Protein AF-A0A1U7GJZ4-F1 (afdb_monomer)

Nearest PDB structures (foldseek):
  5szd-assembly1_A  TM=6.790E-01  e=2.001E-02  Aquifex aeolicus VF5
  6gwk-assembly1_B  TM=5.907E-01  e=6.863E-03  Caulobacter vibrioides CB15
  6jie-assembly1_A  TM=6.215E-01  e=2.001E-02  Vibrio cholerae O395
  2kt8-assembly1_A  TM=3.649E-01  e=7.700E-01  Clostridium perfringens
  3na2-assembly1_A  TM=3.991E-01  e=1.123E+00  Leptospirillum rubarum

Sequence (80 aa):
MATMDQVRKAMHTAPFRPFTVYLADGRTYLVRHPDFISISTNGREMVVHDEVGMHLVDMRAVVEVHLPYLPEPAEGRPVE

Solvent-accessible surface area (backbone atoms only — not comparable to full-atom values): 4987 Å² total; per-residue (Å²): 123,71,61,62,59,49,53,52,50,44,62,70,34,86,79,70,61,46,36,35,41,33,33,74,88,73,51,72,47,71,36,76,48,65,88,30,46,46,68,43,96,83,63,52,37,34,38,39,46,55,98,90,46,78,43,84,41,53,49,86,43,48,73,48,74,49,68,69,81,68,73,70,78,82,81,74,75,78,78,128

Mean predicted aligned error: 8.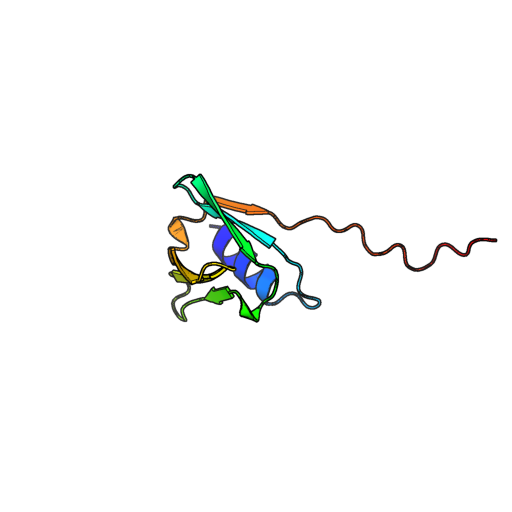07 Å

pLDDT: mean 79.78, std 11.69, range [48.31, 90.75]

Foldseek 3Di:
DCQLVVVVCQLPDPVRFWKWWAFLVRDIATRHHSVQKDADPVSQWMWGADPVGIDIGGSVRTPDMGGPPDPDPPPDPPPD

Secondary structure (DSSP, 8-state):
-HHHHHHHHHHH-SS---EEEEETTS-EEEE-SGGGEEE-TTSSEEEEE-SS-EEEEEGGGEEEEE--------TT----

Radius of gyration: 14.71 Å; Cα contacts (8 Å, |Δi|>4): 116; chains: 1; bounding box: 46×43×27 Å

Structure (mmCIF, N/CA/C/O backbone):
data_AF-A0A1U7GJZ4-F1
#
_entry.id   AF-A0A1U7GJZ4-F1
#
loop_
_atom_site.group_PDB
_atom_site.id
_atom_site.type_symbol
_atom_site.label_atom_id
_atom_site.label_alt_id
_atom_site.label_comp_id
_atom_site.label_asym_id
_atom_site.label_entity_id
_atom_site.label_seq_id
_atom_site.pdbx_PDB_ins_code
_atom_site.Cartn_x
_atom_site.Cartn_y
_atom_site.Cartn_z
_atom_site.occupancy
_atom_site.B_iso_or_equiv
_atom_site.auth_seq_id
_atom_site.auth_comp_i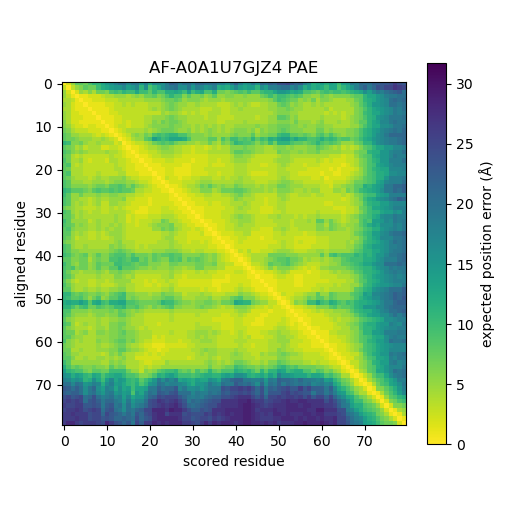d
_atom_site.auth_asym_id
_atom_site.auth_atom_id
_atom_site.pdbx_PDB_model_num
ATOM 1 N N . MET A 1 1 ? -1.072 8.125 13.385 1.00 48.31 1 MET A N 1
ATOM 2 C CA . MET A 1 1 ? -1.511 6.727 13.191 1.00 48.31 1 MET A CA 1
ATOM 3 C C . MET A 1 1 ? -0.425 6.014 12.413 1.00 48.31 1 MET A C 1
ATOM 5 O O . MET A 1 1 ? 0.045 6.567 11.428 1.00 48.31 1 MET A O 1
ATOM 9 N N . ALA A 1 2 ?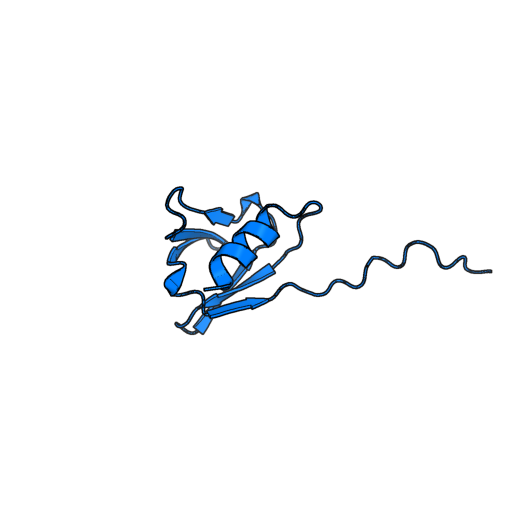 0.052 4.886 12.932 1.00 57.41 2 ALA A N 1
ATOM 10 C CA . ALA A 1 2 ? 1.347 4.299 12.582 1.00 57.41 2 ALA A CA 1
ATOM 11 C C . ALA A 1 2 ? 1.459 3.802 11.127 1.00 57.41 2 ALA A C 1
ATOM 13 O O . ALA A 1 2 ? 2.562 3.652 10.618 1.00 57.41 2 ALA A O 1
ATOM 14 N N . THR A 1 3 ? 0.343 3.589 10.431 1.00 71.12 3 THR A N 1
ATOM 15 C CA . THR A 1 3 ? 0.308 2.893 9.139 1.00 71.12 3 THR A CA 1
ATOM 16 C C . THR A 1 3 ? 0.979 3.667 7.999 1.00 71.12 3 THR A C 1
ATOM 18 O O . THR A 1 3 ? 1.770 3.087 7.265 1.00 71.12 3 THR A O 1
ATOM 21 N N . MET A 1 4 ? 0.756 4.982 7.880 1.00 76.62 4 MET A N 1
ATOM 22 C CA . MET A 1 4 ? 1.371 5.804 6.818 1.00 76.62 4 MET A CA 1
ATOM 23 C C . MET A 1 4 ? 2.898 5.881 6.942 1.00 76.62 4 MET A C 1
ATOM 25 O O . MET A 1 4 ? 3.614 5.765 5.947 1.00 76.62 4 MET A O 1
ATOM 29 N N . ASP A 1 5 ? 3.388 6.083 8.165 1.00 79.19 5 ASP A N 1
ATOM 30 C CA . ASP A 1 5 ? 4.822 6.152 8.442 1.00 79.19 5 ASP A CA 1
ATOM 31 C C . ASP A 1 5 ? 5.497 4.807 8.147 1.00 79.19 5 ASP A C 1
ATOM 33 O O . ASP A 1 5 ? 6.541 4.768 7.505 1.00 79.19 5 ASP A O 1
ATOM 37 N N . GLN A 1 6 ? 4.836 3.696 8.490 1.00 79.50 6 GLN A N 1
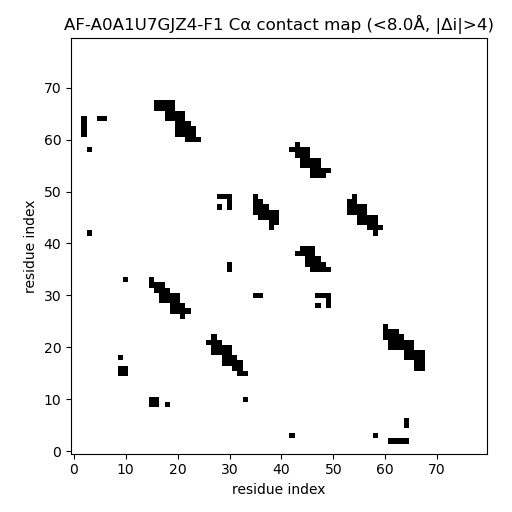ATOM 38 C CA . GLN A 1 6 ? 5.313 2.345 8.197 1.00 79.50 6 GLN A CA 1
ATOM 39 C C . GLN A 1 6 ? 5.394 2.061 6.691 1.00 79.50 6 GLN A C 1
ATOM 41 O O . GLN A 1 6 ? 6.403 1.519 6.248 1.00 79.50 6 GLN A O 1
ATOM 46 N N . VAL A 1 7 ? 4.395 2.462 5.889 1.00 80.19 7 VAL A N 1
ATOM 47 C CA . VAL A 1 7 ? 4.462 2.314 4.418 1.00 80.19 7 VAL A CA 1
ATOM 48 C C . VAL A 1 7 ? 5.615 3.141 3.852 1.00 80.19 7 VAL A C 1
ATOM 50 O O . VAL A 1 7 ? 6.412 2.629 3.068 1.00 80.19 7 VAL A O 1
ATOM 53 N N . ARG A 1 8 ? 5.756 4.404 4.275 1.00 81.62 8 ARG A N 1
ATOM 54 C CA . ARG A 1 8 ? 6.870 5.261 3.841 1.00 81.62 8 ARG A CA 1
ATOM 55 C C . ARG A 1 8 ? 8.216 4.654 4.215 1.00 81.62 8 ARG A C 1
ATOM 57 O O . ARG A 1 8 ? 9.104 4.559 3.374 1.00 81.62 8 ARG A O 1
ATOM 64 N N . LYS A 1 9 ? 8.361 4.195 5.455 1.00 82.44 9 LYS A N 1
ATOM 65 C CA . LYS A 1 9 ? 9.580 3.551 5.937 1.00 82.44 9 LYS A CA 1
ATOM 66 C C . LYS A 1 9 ? 9.887 2.282 5.146 1.00 82.44 9 LYS A C 1
ATOM 68 O O . LYS A 1 9 ? 11.036 2.093 4.765 1.00 82.44 9 LYS A O 1
ATOM 73 N N . ALA A 1 10 ? 8.884 1.464 4.830 1.00 79.56 10 ALA A N 1
ATOM 74 C CA . ALA A 1 10 ? 9.043 0.277 3.993 1.00 79.56 10 ALA A CA 1
ATOM 75 C C . ALA A 1 10 ? 9.494 0.627 2.564 1.00 79.56 10 ALA A C 1
ATOM 77 O O . ALA A 1 10 ? 10.405 -0.011 2.046 1.00 79.56 10 ALA A O 1
ATOM 78 N N . MET A 1 11 ? 8.934 1.684 1.961 1.00 80.56 11 MET A N 1
ATOM 79 C CA . MET A 1 11 ? 9.341 2.166 0.633 1.00 80.56 11 MET A CA 1
ATOM 80 C C . MET A 1 11 ? 10.764 2.733 0.602 1.00 80.56 11 MET A C 1
ATOM 82 O O . MET A 1 11 ? 11.475 2.537 -0.378 1.00 80.56 11 MET A O 1
ATOM 86 N N . HIS A 1 12 ? 11.184 3.432 1.658 1.00 80.94 12 HIS A N 1
ATOM 87 C CA . HIS A 1 12 ? 12.521 4.026 1.761 1.00 80.94 12 HIS A CA 1
ATOM 88 C C . HIS A 1 12 ? 13.577 3.076 2.349 1.00 80.94 12 HIS A C 1
ATOM 90 O O . HIS A 1 12 ? 14.749 3.443 2.428 1.00 80.94 12 HIS A O 1
ATOM 96 N N . THR A 1 13 ? 13.194 1.870 2.778 1.00 76.25 13 THR A N 1
ATOM 97 C CA . THR A 1 13 ? 14.147 0.881 3.291 1.00 76.25 13 THR A CA 1
ATOM 98 C C . THR A 1 13 ? 14.963 0.325 2.128 1.00 76.25 13 THR A C 1
ATOM 100 O O . THR A 1 13 ? 14.406 -0.225 1.183 1.00 76.25 13 THR A O 1
ATOM 103 N N . ALA A 1 14 ? 16.288 0.449 2.210 1.00 74.00 14 ALA A N 1
ATOM 104 C CA . ALA A 1 14 ? 17.229 -0.187 1.296 1.00 74.00 14 ALA A CA 1
ATOM 105 C C . ALA A 1 14 ? 17.987 -1.295 2.055 1.00 74.00 14 ALA A C 1
ATOM 107 O O . ALA A 1 14 ? 18.613 -0.989 3.073 1.00 74.00 14 ALA A O 1
ATOM 108 N N . PRO A 1 15 ? 17.944 -2.563 1.602 1.00 77.88 15 PRO A N 1
ATOM 109 C CA . PRO A 1 15 ? 17.250 -3.065 0.410 1.00 77.88 15 PRO A CA 1
ATOM 110 C C . PRO A 1 15 ? 15.721 -3.085 0.571 1.00 77.88 15 PRO A C 1
ATOM 112 O O . PRO A 1 15 ? 15.213 -3.378 1.656 1.00 77.88 15 PRO A O 1
ATOM 115 N N . PHE A 1 16 ? 14.995 -2.794 -0.516 1.00 83.50 16 PHE A N 1
ATOM 116 C CA . PHE A 1 16 ? 13.532 -2.820 -0.514 1.00 83.50 16 PHE A CA 1
ATOM 117 C C . PHE A 1 16 ? 13.026 -4.220 -0.190 1.00 83.50 16 PHE A C 1
ATOM 119 O O . PHE A 1 16 ? 13.517 -5.216 -0.726 1.00 83.50 16 PHE A O 1
ATOM 126 N N . ARG A 1 17 ? 12.010 -4.284 0.668 1.00 83.12 17 ARG A N 1
ATOM 127 C CA . ARG A 1 17 ? 11.359 -5.536 1.040 1.00 83.12 17 ARG A CA 1
ATOM 128 C C . ARG A 1 17 ? 9.931 -5.511 0.509 1.00 83.12 17 ARG A C 1
ATOM 130 O O . ARG A 1 17 ? 9.220 -4.560 0.830 1.00 83.12 17 ARG A O 1
ATOM 137 N N . PRO A 1 18 ? 9.504 -6.526 -0.268 1.00 86.38 18 PRO A N 1
ATOM 138 C CA . PRO A 1 18 ? 8.111 -6.666 -0.675 1.00 86.38 18 PRO A CA 1
ATOM 139 C C . PRO A 1 18 ? 7.207 -6.596 0.545 1.00 86.38 18 PRO A C 1
ATOM 141 O O . PRO A 1 18 ? 7.595 -7.108 1.587 1.00 86.38 18 PRO A O 1
ATOM 144 N N . PHE A 1 19 ? 6.024 -6.007 0.443 1.00 86.56 19 PHE A N 1
ATOM 145 C CA . PHE A 1 19 ? 5.083 -5.971 1.562 1.00 86.56 19 PHE A CA 1
ATOM 146 C C . PHE A 1 19 ? 3.642 -6.017 1.092 1.00 86.56 19 PHE A C 1
ATOM 148 O O . PHE A 1 19 ? 3.324 -5.682 -0.049 1.00 86.56 19 PHE A O 1
ATOM 155 N N . THR A 1 20 ? 2.768 -6.439 1.996 1.00 89.50 20 THR A N 1
ATOM 156 C CA . THR A 1 20 ? 1.346 -6.597 1.718 1.00 89.50 20 THR A CA 1
ATOM 157 C C . THR A 1 20 ? 0.552 -5.550 2.480 1.00 89.50 20 THR A C 1
ATOM 159 O O . THR A 1 20 ? 0.741 -5.367 3.682 1.00 89.50 20 THR A O 1
ATOM 162 N N . VAL A 1 21 ? -0.352 -4.870 1.781 1.00 89.31 21 VAL A N 1
ATOM 163 C CA . VAL A 1 21 ? -1.230 -3.843 2.345 1.00 89.31 21 VAL A CA 1
ATOM 164 C C . VAL A 1 21 ? -2.641 -4.402 2.444 1.00 89.31 21 VAL A C 1
ATOM 166 O O . VAL A 1 21 ? -3.190 -4.860 1.441 1.00 89.31 21 VAL A O 1
ATOM 169 N N . TYR A 1 22 ? -3.233 -4.341 3.635 1.00 90.00 22 TYR A N 1
ATOM 170 C CA . TYR A 1 22 ? -4.616 -4.739 3.884 1.00 90.00 22 TYR A CA 1
ATOM 171 C C . TYR A 1 22 ? -5.494 -3.505 4.052 1.00 90.00 22 TYR A C 1
ATOM 173 O O . TYR A 1 22 ? -5.165 -2.583 4.807 1.00 90.00 22 TYR A O 1
ATOM 181 N N . LEU A 1 23 ? -6.6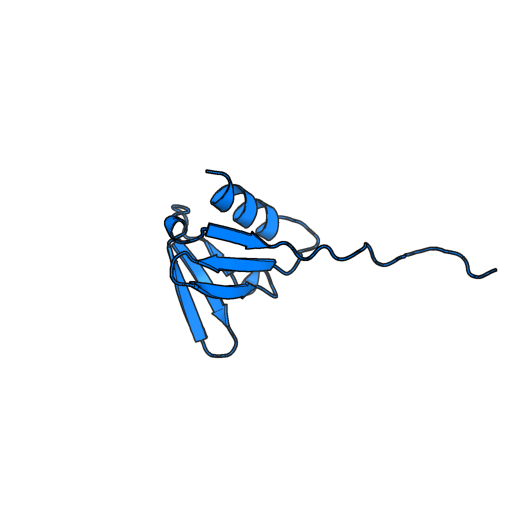24 -3.499 3.349 1.00 89.62 23 LEU A N 1
ATOM 182 C CA . LEU A 1 23 ? -7.622 -2.442 3.430 1.00 89.62 23 LEU A CA 1
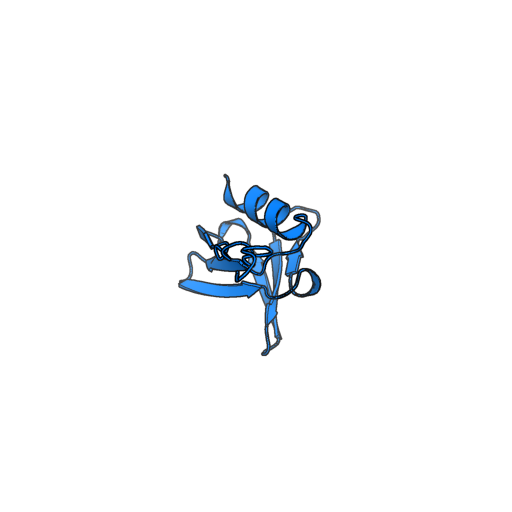ATOM 183 C C . LEU A 1 23 ? -8.806 -2.826 4.314 1.00 89.62 23 LEU A C 1
ATOM 185 O O . LEU A 1 23 ? -9.168 -3.995 4.421 1.00 89.62 23 LEU A O 1
ATOM 189 N N . ALA A 1 24 ? -9.472 -1.809 4.861 1.00 87.44 24 ALA A N 1
ATOM 190 C CA . ALA A 1 24 ? -10.709 -1.938 5.629 1.00 87.44 24 ALA A CA 1
ATOM 191 C C . ALA A 1 24 ? -11.849 -2.593 4.831 1.00 87.44 24 ALA A C 1
ATOM 193 O O . ALA A 1 24 ? -12.716 -3.234 5.413 1.00 87.44 24 ALA A O 1
ATOM 194 N N . ASP A 1 25 ? -11.828 -2.454 3.502 1.00 85.94 25 ASP A N 1
ATOM 195 C CA . ASP A 1 25 ? -12.792 -3.067 2.574 1.00 85.94 25 ASP A CA 1
ATOM 196 C C . ASP A 1 25 ? -12.553 -4.581 2.377 1.00 85.94 25 ASP A C 1
ATOM 198 O O . ASP A 1 25 ? -13.289 -5.240 1.652 1.00 85.94 25 ASP A O 1
ATOM 202 N N . GLY A 1 26 ? -11.493 -5.145 2.974 1.00 85.88 26 GLY A N 1
ATOM 203 C CA . GLY A 1 26 ? -11.096 -6.548 2.808 1.00 85.88 26 GLY A CA 1
ATOM 204 C C . GLY A 1 26 ? -10.211 -6.817 1.586 1.00 85.88 26 GLY A C 1
ATOM 205 O O . GLY A 1 26 ? -9.839 -7.960 1.333 1.00 85.88 26 GLY A O 1
ATOM 206 N N . ARG A 1 27 ? -9.843 -5.778 0.827 1.00 88.00 27 ARG A N 1
ATOM 207 C CA . ARG A 1 27 ? -8.899 -5.894 -0.295 1.00 88.00 27 ARG A CA 1
ATOM 208 C C . ARG A 1 27 ? -7.464 -5.977 0.205 1.00 88.00 27 ARG A C 1
ATOM 210 O O . ARG A 1 27 ? -7.095 -5.313 1.176 1.00 88.00 27 ARG A O 1
ATOM 217 N N . THR A 1 28 ? -6.645 -6.717 -0.529 1.00 89.88 28 THR A N 1
ATOM 218 C CA . THR A 1 28 ? -5.233 -6.914 -0.217 1.00 89.88 28 THR A CA 1
ATOM 219 C C . THR A 1 28 ? -4.396 -6.662 -1.459 1.00 89.88 28 THR A C 1
ATOM 221 O O . THR A 1 28 ? -4.721 -7.175 -2.526 1.00 89.88 28 THR A O 1
ATOM 224 N N . TYR A 1 29 ? -3.315 -5.898 -1.313 1.00 88.44 29 TYR A N 1
ATOM 225 C CA . TYR A 1 29 ? -2.397 -5.600 -2.411 1.00 88.44 29 TYR A CA 1
ATOM 226 C C . TYR A 1 29 ? -0.971 -6.001 -2.050 1.00 88.44 29 TYR A C 1
ATOM 228 O O . TYR A 1 29 ? -0.459 -5.615 -0.997 1.00 88.44 29 TYR A O 1
ATOM 236 N N . LEU A 1 30 ? -0.334 -6.770 -2.933 1.00 87.88 30 LEU A N 1
ATOM 237 C CA . LEU A 1 30 ? 1.047 -7.210 -2.783 1.00 87.88 30 LEU A CA 1
ATOM 238 C C . LEU A 1 30 ? 1.975 -6.278 -3.563 1.00 87.88 30 LEU A C 1
ATOM 240 O O . LEU A 1 30 ? 2.013 -6.301 -4.790 1.00 87.88 30 LEU A O 1
ATOM 244 N N . VAL A 1 31 ? 2.785 -5.505 -2.848 1.00 88.31 31 VAL A N 1
ATOM 245 C CA . VAL A 1 31 ? 3.787 -4.626 -3.450 1.00 88.31 31 VAL A CA 1
ATOM 246 C C . VAL A 1 31 ? 5.105 -5.387 -3.546 1.00 88.31 31 VAL A C 1
ATOM 248 O O . VAL A 1 31 ? 5.794 -5.578 -2.545 1.00 88.31 31 VAL A O 1
ATOM 251 N N . ARG A 1 32 ? 5.464 -5.844 -4.753 1.00 85.00 32 ARG A N 1
ATOM 252 C CA . ARG A 1 32 ? 6.705 -6.613 -4.991 1.00 85.00 32 ARG A CA 1
ATOM 253 C C . ARG A 1 32 ? 7.943 -5.741 -5.219 1.00 85.00 32 ARG A C 1
ATOM 255 O O . ARG A 1 32 ? 9.050 -6.201 -4.961 1.00 85.00 32 ARG A O 1
ATOM 262 N N . HIS A 1 33 ? 7.763 -4.506 -5.687 1.00 84.00 33 HIS A N 1
ATOM 263 C CA . HIS A 1 33 ? 8.843 -3.578 -6.039 1.00 84.00 33 HIS A CA 1
ATOM 264 C C . HIS A 1 33 ? 8.460 -2.142 -5.637 1.00 84.00 33 HIS A C 1
ATOM 266 O O . HIS A 1 33 ? 7.268 -1.824 -5.691 1.00 84.00 33 HIS A O 1
ATOM 272 N N . PRO A 1 34 ? 9.412 -1.256 -5.275 1.00 83.38 34 PRO A N 1
ATOM 273 C CA . PRO A 1 34 ? 9.109 0.136 -4.940 1.00 83.38 34 PRO A CA 1
ATOM 274 C C . PRO A 1 34 ? 8.461 0.893 -6.106 1.00 83.38 34 PRO A C 1
ATOM 276 O O . PRO A 1 34 ? 7.618 1.741 -5.863 1.00 83.38 34 PRO A O 1
ATOM 279 N N . ASP A 1 35 ? 8.776 0.551 -7.359 1.00 85.81 35 ASP A N 1
ATOM 280 C CA . ASP A 1 35 ? 8.134 1.136 -8.552 1.00 85.81 35 ASP A CA 1
ATOM 281 C C . ASP A 1 35 ? 6.656 0.755 -8.715 1.00 85.81 35 ASP A C 1
ATOM 283 O O . ASP A 1 35 ? 5.906 1.445 -9.403 1.00 85.81 35 ASP A O 1
ATOM 287 N N . PHE A 1 36 ? 6.205 -0.332 -8.082 1.00 88.19 36 PHE A N 1
ATOM 288 C CA . PHE A 1 36 ? 4.797 -0.738 -8.127 1.00 88.19 36 PHE A CA 1
ATOM 289 C C . PHE A 1 36 ? 3.943 0.005 -7.107 1.00 88.19 36 PHE A C 1
ATOM 291 O O . PHE A 1 36 ? 2.740 -0.223 -7.034 1.00 88.19 36 PHE A O 1
ATOM 298 N N . ILE A 1 37 ? 4.534 0.910 -6.332 1.00 88.25 37 ILE A N 1
ATOM 299 C CA . ILE A 1 37 ? 3.822 1.741 -5.379 1.00 88.25 37 ILE A CA 1
ATOM 300 C C . ILE A 1 37 ? 4.215 3.206 -5.562 1.00 88.25 37 ILE A C 1
ATOM 302 O O . ILE A 1 37 ? 5.371 3.563 -5.751 1.00 88.25 37 ILE A O 1
ATOM 306 N N . SER A 1 38 ? 3.238 4.097 -5.487 1.00 88.88 38 SER A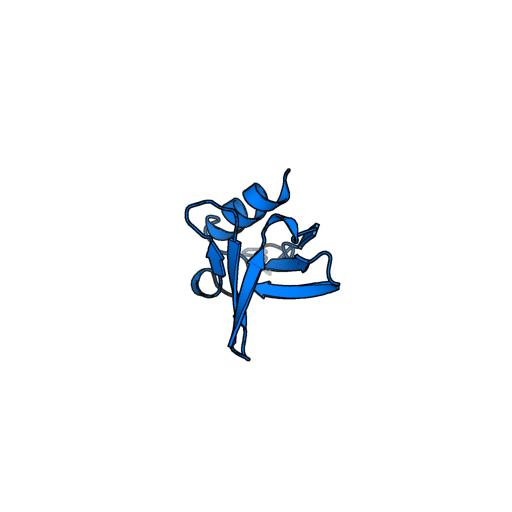 N 1
ATOM 307 C CA . SER A 1 38 ? 3.480 5.535 -5.471 1.00 88.88 38 SER A CA 1
ATOM 308 C C . SER A 1 38 ? 2.585 6.196 -4.450 1.00 88.88 38 SER A C 1
ATOM 310 O O . SER A 1 38 ? 1.400 5.904 -4.362 1.00 88.88 38 SER A O 1
ATOM 312 N N . ILE A 1 39 ? 3.155 7.094 -3.661 1.00 87.62 39 ILE A N 1
ATOM 313 C CA . ILE A 1 39 ? 2.433 7.838 -2.636 1.00 87.62 39 ILE A CA 1
ATOM 314 C C . ILE A 1 39 ? 2.234 9.263 -3.142 1.00 87.62 39 ILE A C 1
ATOM 316 O O . ILE A 1 39 ? 3.194 9.914 -3.551 1.00 87.62 39 ILE A O 1
ATOM 320 N N . SER A 1 40 ? 0.998 9.760 -3.083 1.00 86.62 40 SER A N 1
ATOM 321 C CA . SER A 1 40 ? 0.684 11.161 -3.369 1.00 86.62 40 SER A CA 1
ATOM 322 C C . SER A 1 40 ? 1.523 12.084 -2.484 1.00 86.62 40 SER A C 1
ATOM 324 O O . SER A 1 40 ? 1.786 11.774 -1.321 1.00 86.62 40 SER A O 1
ATOM 326 N N . THR A 1 41 ? 1.914 13.253 -2.989 1.00 81.38 41 THR A N 1
ATOM 327 C CA . THR A 1 41 ? 2.736 14.236 -2.258 1.00 81.38 41 THR A CA 1
ATOM 328 C C . THR A 1 41 ? 2.103 14.650 -0.928 1.00 81.38 41 THR A C 1
ATOM 330 O O . THR A 1 41 ? 2.808 14.915 0.044 1.00 81.38 41 THR A O 1
ATOM 333 N N . ASN A 1 42 ? 0.769 14.623 -0.859 1.00 83.31 42 ASN A N 1
ATOM 334 C CA . ASN A 1 42 ? -0.006 14.901 0.352 1.00 83.31 42 ASN A CA 1
ATOM 335 C C . ASN A 1 42 ? -0.058 13.720 1.342 1.00 83.31 42 ASN A C 1
ATOM 337 O O . ASN A 1 42 ? -0.659 13.837 2.407 1.00 83.31 42 ASN A O 1
ATOM 341 N N . GLY A 1 43 ? 0.499 12.561 0.980 1.00 80.94 43 GLY A N 1
ATOM 342 C CA . GLY A 1 43 ? 0.494 11.331 1.773 1.00 80.94 43 GLY A CA 1
ATOM 343 C C . GLY A 1 43 ? -0.889 10.715 1.967 1.00 80.94 43 GLY A C 1
ATOM 344 O O . GLY A 1 43 ? -1.035 9.805 2.763 1.00 80.94 43 GLY A O 1
ATOM 345 N N . ARG A 1 44 ? -1.927 11.212 1.296 1.00 85.06 44 ARG A N 1
ATOM 346 C CA . ARG A 1 44 ? -3.311 10.799 1.564 1.00 85.06 44 ARG A CA 1
ATOM 347 C C . ARG A 1 44 ? -3.767 9.622 0.714 1.00 85.06 44 ARG A C 1
ATOM 349 O O . ARG A 1 44 ? -4.629 8.859 1.129 1.00 85.06 44 ARG A O 1
ATOM 356 N N . GLU A 1 45 ? -3.147 9.467 -0.442 1.00 89.88 45 GLU A N 1
ATOM 357 C CA . GLU A 1 45 ? -3.484 8.460 -1.435 1.00 89.88 45 GLU A CA 1
ATOM 358 C C . GLU A 1 45 ? -2.213 7.716 -1.818 1.00 89.88 45 GLU A C 1
ATOM 360 O O . GLU A 1 45 ? -1.120 8.295 -1.859 1.00 89.88 45 GLU A O 1
ATOM 365 N N . MET A 1 46 ? -2.366 6.434 -2.101 1.00 89.44 46 MET A N 1
ATOM 366 C CA . MET A 1 46 ? -1.339 5.598 -2.682 1.00 89.44 46 MET A CA 1
ATOM 367 C C . MET A 1 46 ? -1.886 4.897 -3.916 1.00 89.44 46 MET A C 1
ATOM 369 O O . MET A 1 46 ? -3.061 4.551 -4.002 1.00 89.44 46 MET A O 1
ATOM 373 N N . VAL A 1 47 ? -1.007 4.696 -4.874 1.00 90.75 47 VAL A N 1
ATOM 374 C CA . VAL A 1 47 ? -1.257 3.976 -6.105 1.00 90.75 47 VAL A CA 1
ATOM 375 C C . VAL A 1 47 ? -0.472 2.685 -6.024 1.00 90.75 47 VAL A C 1
ATOM 377 O O . VAL A 1 47 ? 0.727 2.734 -5.762 1.00 90.75 47 VAL A O 1
ATOM 380 N N . VAL A 1 48 ? -1.135 1.554 -6.236 1.00 90.44 48 VAL A N 1
ATOM 381 C CA . VAL A 1 48 ? -0.488 0.243 -6.321 1.00 90.44 48 VAL A CA 1
ATOM 382 C C . VAL A 1 48 ? -0.719 -0.337 -7.707 1.00 90.44 48 VAL A C 1
ATOM 384 O O . VAL A 1 48 ? -1.857 -0.401 -8.164 1.00 90.44 48 VAL A O 1
ATOM 387 N N . HIS A 1 49 ? 0.351 -0.748 -8.375 1.00 89.75 49 HIS A N 1
ATOM 388 C CA . HIS A 1 49 ? 0.290 -1.502 -9.619 1.00 89.75 49 HIS A CA 1
ATOM 389 C C . HIS A 1 49 ? 0.313 -3.000 -9.320 1.00 89.75 49 HIS A C 1
ATOM 391 O O . HIS A 1 49 ? 1.189 -3.488 -8.606 1.00 89.75 49 HIS A O 1
ATOM 397 N N . ASP A 1 50 ? -0.656 -3.704 -9.887 1.00 84.19 50 ASP A N 1
ATOM 398 C CA . ASP A 1 50 ? -0.786 -5.156 -9.875 1.00 84.19 50 ASP A CA 1
ATOM 399 C C . ASP A 1 50 ? -0.678 -5.703 -11.314 1.00 84.19 50 ASP A C 1
ATOM 401 O O . ASP A 1 50 ? -0.540 -4.940 -12.273 1.00 84.19 50 ASP A O 1
ATOM 405 N N . GLU A 1 51 ? -0.761 -7.022 -11.490 1.00 80.31 51 GLU A N 1
ATOM 406 C CA . GLU A 1 51 ? -0.689 -7.679 -12.802 1.00 80.31 51 GLU A CA 1
ATOM 407 C C . GLU A 1 51 ? -1.872 -7.288 -13.708 1.00 80.31 51 GLU A C 1
ATOM 409 O O . GLU A 1 51 ? -1.759 -7.312 -14.933 1.00 80.31 51 GLU A O 1
ATOM 414 N N . VAL A 1 52 ? -2.999 -6.889 -13.109 1.00 79.69 52 VAL A N 1
ATOM 415 C CA . VAL A 1 52 ? -4.238 -6.532 -13.822 1.00 79.69 52 VAL A CA 1
ATOM 416 C C . VAL A 1 52 ? -4.343 -5.027 -14.116 1.00 79.69 52 VAL A C 1
ATOM 418 O O . VAL A 1 52 ? -5.109 -4.621 -14.99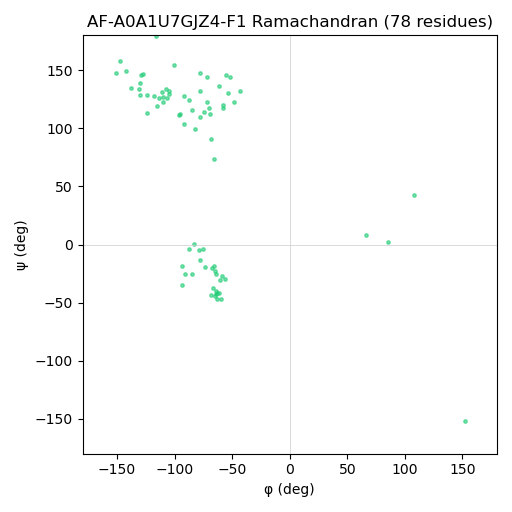0 1.00 79.69 52 VAL A O 1
ATOM 421 N N . GLY A 1 53 ? -3.575 -4.178 -13.425 1.00 85.75 53 GLY A N 1
ATOM 422 C CA . GLY A 1 53 ? -3.611 -2.732 -13.640 1.00 85.75 53 GLY A CA 1
ATOM 423 C C . GLY A 1 53 ? -3.238 -1.904 -12.414 1.00 85.75 53 GLY A C 1
ATOM 424 O O . GLY A 1 53 ? -2.457 -2.320 -11.566 1.00 85.75 53 GLY A O 1
ATOM 425 N N . MET A 1 54 ? -3.786 -0.692 -12.343 1.00 89.56 54 MET A N 1
ATOM 426 C CA . MET A 1 54 ? -3.480 0.291 -11.306 1.00 89.56 54 MET A CA 1
ATOM 427 C C . MET A 1 54 ? -4.649 0.445 -10.326 1.00 89.56 54 MET A C 1
ATOM 429 O O . MET A 1 54 ? -5.794 0.641 -10.733 1.00 89.56 54 MET A O 1
ATOM 433 N N . HIS A 1 55 ? -4.347 0.440 -9.031 1.00 89.25 55 HIS A N 1
ATOM 434 C CA . HIS A 1 55 ? -5.301 0.618 -7.943 1.00 89.25 55 HIS A CA 1
ATOM 435 C C . HIS A 1 55 ? -5.010 1.906 -7.176 1.00 89.25 55 HIS A C 1
ATOM 437 O O . HIS A 1 55 ? -3.943 2.056 -6.584 1.00 89.25 55 HIS A O 1
ATOM 443 N N . LEU A 1 56 ? -5.976 2.826 -7.158 1.00 89.81 56 LEU A N 1
ATOM 444 C CA . LEU A 1 56 ? -5.937 4.014 -6.309 1.00 89.81 56 LEU A CA 1
ATOM 445 C C . LEU A 1 56 ? -6.538 3.674 -4.939 1.00 89.81 56 LEU A C 1
ATOM 447 O O . LEU A 1 56 ? -7.669 3.197 -4.846 1.00 89.81 56 LEU A O 1
ATOM 451 N N . VAL A 1 57 ? -5.771 3.907 -3.882 1.00 88.88 57 VAL A N 1
ATOM 452 C CA . VAL A 1 57 ? -6.082 3.507 -2.510 1.00 88.88 57 VAL A CA 1
ATOM 453 C C . VAL A 1 57 ? -5.918 4.709 -1.585 1.00 88.88 57 VAL A C 1
ATOM 455 O O . VAL A 1 57 ? -4.873 5.353 -1.571 1.00 88.88 57 VAL A O 1
ATOM 458 N N . ASP A 1 58 ? -6.929 5.005 -0.768 1.00 88.50 58 ASP A N 1
ATOM 459 C CA . ASP A 1 58 ? -6.803 6.016 0.288 1.00 88.50 58 ASP A CA 1
ATOM 460 C C . ASP A 1 58 ? -6.027 5.432 1.479 1.00 88.50 58 ASP A C 1
ATOM 462 O O . ASP A 1 58 ? -6.325 4.336 1.959 1.00 88.50 58 ASP A O 1
ATOM 466 N N . MET A 1 59 ? -5.037 6.162 1.995 1.00 84.94 59 MET A N 1
ATOM 467 C CA . MET A 1 59 ? -4.214 5.683 3.110 1.00 84.94 59 MET A CA 1
ATOM 468 C C . MET A 1 59 ? -4.992 5.498 4.412 1.00 84.94 59 MET A C 1
ATOM 470 O O . MET A 1 59 ? -4.562 4.731 5.270 1.00 84.94 59 MET A O 1
ATOM 474 N N . ARG A 1 60 ? -6.133 6.170 4.590 1.00 86.06 60 ARG A N 1
ATOM 475 C CA . ARG A 1 60 ? -7.012 5.963 5.752 1.00 86.06 60 ARG A CA 1
ATOM 476 C C . ARG A 1 60 ? -7.780 4.653 5.665 1.00 86.06 60 ARG A C 1
ATOM 478 O O . ARG A 1 60 ? -8.259 4.182 6.690 1.00 86.06 60 ARG A O 1
ATOM 485 N N . ALA A 1 61 ? -7.898 4.076 4.470 1.00 87.56 61 ALA A N 1
ATOM 486 C CA . ALA A 1 61 ? -8.465 2.749 4.296 1.00 87.56 61 ALA A CA 1
ATOM 487 C C . ALA A 1 61 ? -7.463 1.645 4.659 1.00 87.56 61 ALA A C 1
ATOM 489 O O . ALA A 1 61 ? -7.879 0.500 4.808 1.00 87.56 61 ALA A O 1
ATOM 490 N N . VAL A 1 62 ? -6.169 1.958 4.808 1.00 86.81 62 VAL A N 1
ATOM 491 C CA . VAL A 1 62 ? -5.149 0.975 5.186 1.00 86.81 62 VAL A CA 1
ATOM 492 C C . VAL A 1 62 ? -5.279 0.642 6.667 1.00 86.81 62 VAL A C 1
ATOM 494 O O . VAL A 1 62 ? -5.033 1.484 7.534 1.00 86.81 62 VAL A O 1
ATOM 497 N N . VAL A 1 63 ? -5.637 -0.608 6.948 1.00 89.25 63 VAL A N 1
ATOM 498 C CA . VAL A 1 63 ? -5.789 -1.113 8.318 1.00 89.25 63 VAL A CA 1
ATOM 499 C C . VAL A 1 63 ? -4.513 -1.768 8.820 1.00 89.25 63 VAL A C 1
ATOM 501 O O . VAL A 1 63 ? -4.173 -1.619 9.989 1.00 89.25 63 VAL A O 1
ATOM 504 N N . GLU A 1 64 ? -3.770 -2.433 7.934 1.00 85.94 64 GLU A N 1
ATOM 505 C CA . GLU A 1 64 ? -2.567 -3.171 8.300 1.00 85.94 64 GLU A CA 1
ATOM 506 C C . GLU A 1 64 ? -1.567 -3.219 7.141 1.00 85.94 64 GLU A C 1
ATOM 508 O O . GLU A 1 64 ? -1.937 -3.251 5.965 1.00 85.94 64 GLU A O 1
ATOM 513 N N . VAL A 1 65 ? -0.281 -3.230 7.489 1.00 85.38 65 VAL A N 1
ATOM 514 C CA . VAL A 1 65 ? 0.827 -3.456 6.558 1.00 85.38 65 VAL A CA 1
ATOM 515 C C . VAL A 1 65 ? 1.623 -4.630 7.090 1.00 85.38 65 VAL A C 1
ATOM 517 O O . VAL A 1 65 ? 2.248 -4.536 8.147 1.00 85.38 65 VAL A O 1
ATOM 520 N N . HIS A 1 66 ? 1.607 -5.731 6.353 1.00 84.25 66 HIS A N 1
ATOM 521 C CA . HIS A 1 66 ? 2.385 -6.906 6.687 1.00 84.25 66 HIS A CA 1
ATOM 522 C C . HIS A 1 66 ? 3.704 -6.869 5.928 1.00 84.25 66 HIS A C 1
ATOM 524 O O . HIS A 1 66 ? 3.754 -6.986 4.701 1.00 84.25 66 HIS A O 1
ATOM 530 N N . LEU A 1 67 ? 4.777 -6.695 6.689 1.00 78.19 67 LEU A N 1
ATOM 531 C CA . LEU A 1 67 ? 6.134 -6.864 6.204 1.00 78.19 67 LEU A CA 1
ATOM 532 C C . LEU A 1 67 ? 6.462 -8.359 6.310 1.00 78.19 67 LEU A C 1
ATOM 534 O O . LEU A 1 67 ? 6.492 -8.870 7.431 1.00 78.19 67 LEU A O 1
ATOM 538 N N . PRO A 1 68 ? 6.698 -9.079 5.199 1.00 68.44 68 PRO A N 1
ATOM 539 C CA . PRO A 1 68 ? 7.190 -10.437 5.270 1.00 68.44 68 PRO A CA 1
ATOM 540 C C . PRO A 1 68 ? 8.507 -10.409 6.038 1.00 68.44 68 PRO A C 1
ATOM 542 O O . PRO A 1 68 ? 9.477 -9.746 5.655 1.00 68.44 68 PRO A O 1
ATOM 545 N N . TYR A 1 69 ? 8.530 -11.132 7.151 1.00 59.31 69 TYR A N 1
ATOM 546 C CA . TYR A 1 69 ? 9.771 -11.477 7.809 1.00 59.31 69 TYR A CA 1
ATOM 547 C C . TYR A 1 69 ? 10.503 -12.460 6.893 1.00 59.31 69 TYR A C 1
ATOM 549 O O . TYR A 1 69 ? 10.275 -13.666 6.942 1.00 59.31 69 TYR A O 1
ATOM 557 N N . LEU A 1 70 ? 11.338 -11.937 5.996 1.00 58.06 70 LEU A N 1
ATOM 558 C CA . LEU A 1 70 ? 12.390 -12.747 5.406 1.00 58.06 70 LEU A CA 1
ATOM 559 C C . LEU A 1 70 ? 13.401 -12.996 6.530 1.00 58.06 70 LEU A C 1
ATOM 561 O O . LEU A 1 70 ? 13.967 -12.009 7.019 1.00 58.06 70 LEU A O 1
ATOM 565 N N . PRO A 1 71 ? 13.632 -14.255 6.960 1.00 53.62 71 PRO A N 1
ATOM 566 C CA . PRO A 1 71 ? 14.865 -14.544 7.669 1.00 53.62 71 PRO A CA 1
ATOM 567 C C . PRO A 1 71 ? 15.976 -14.043 6.751 1.00 53.62 71 PRO A C 1
ATOM 569 O O . PRO A 1 71 ? 15.932 -14.278 5.539 1.00 53.62 71 PRO A O 1
ATOM 572 N N . GLU A 1 72 ? 16.896 -13.257 7.302 1.00 57.31 72 GLU A N 1
ATOM 573 C CA . GLU A 1 72 ? 18.091 -12.835 6.579 1.00 57.31 72 GLU A CA 1
ATOM 574 C C . GLU A 1 72 ? 18.628 -14.065 5.835 1.00 57.31 72 GLU A C 1
ATOM 576 O O . GLU A 1 72 ? 18.638 -15.149 6.441 1.00 57.31 72 GLU A O 1
ATOM 581 N N . PRO A 1 73 ? 18.972 -13.971 4.530 1.00 54.50 73 PRO A N 1
ATOM 582 C CA . PRO A 1 73 ? 19.641 -15.087 3.880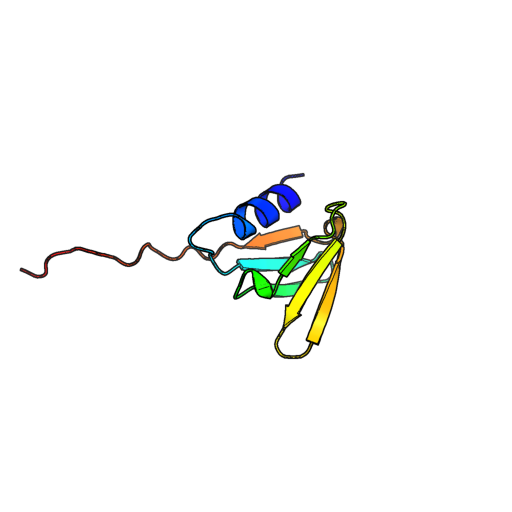 1.00 54.50 73 PRO A CA 1
ATOM 583 C C . PRO A 1 73 ? 20.774 -15.468 4.821 1.00 54.50 73 PRO A C 1
ATOM 585 O O . PRO A 1 73 ? 21.527 -14.594 5.247 1.00 54.50 73 PRO A O 1
ATOM 588 N N . ALA A 1 74 ? 20.778 -16.726 5.261 1.00 56.56 74 ALA A N 1
ATOM 589 C CA . ALA A 1 74 ? 21.754 -17.253 6.196 1.00 56.56 74 ALA A CA 1
ATOM 590 C C . ALA A 1 74 ? 23.122 -17.238 5.505 1.00 56.56 74 ALA A C 1
ATOM 592 O O . ALA A 1 74 ? 23.617 -18.257 5.033 1.00 56.56 74 ALA A O 1
ATOM 593 N N . GLU A 1 75 ? 23.699 -16.053 5.364 1.00 55.19 75 GLU A N 1
ATOM 594 C CA . GLU A 1 75 ? 24.983 -15.829 4.751 1.00 55.19 75 GLU A CA 1
ATOM 595 C C . GLU A 1 75 ? 26.010 -16.117 5.840 1.00 55.19 75 GLU A C 1
ATOM 597 O O . GLU A 1 75 ? 26.231 -15.330 6.759 1.00 55.19 75 GLU A O 1
ATOM 602 N N . GLY A 1 76 ? 26.572 -17.326 5.771 1.00 56.69 76 GLY A N 1
ATOM 603 C CA . GLY A 1 76 ? 27.795 -17.668 6.484 1.00 56.69 76 GLY A CA 1
ATOM 604 C C . GLY A 1 76 ? 27.665 -18.600 7.687 1.00 56.69 76 GLY A C 1
ATOM 605 O O . GLY A 1 76 ? 28.386 -18.401 8.661 1.00 56.69 76 GLY A O 1
ATOM 606 N N . ARG A 1 77 ? 26.866 -19.677 7.635 1.00 54.66 77 ARG A N 1
ATOM 607 C CA . ARG A 1 77 ? 27.360 -20.897 8.302 1.00 54.66 77 ARG A CA 1
ATOM 608 C C . ARG A 1 77 ? 28.400 -21.523 7.374 1.00 54.66 77 ARG A C 1
ATOM 610 O O . ARG A 1 77 ? 27.991 -22.014 6.322 1.00 54.66 77 ARG A O 1
ATOM 617 N N . PRO A 1 78 ? 29.705 -21.509 7.706 1.00 56.41 78 PRO A N 1
ATOM 618 C CA . PRO A 1 78 ? 30.618 -22.420 7.041 1.00 56.41 78 PRO A CA 1
ATOM 619 C C . PRO A 1 78 ? 30.081 -23.829 7.304 1.00 56.41 78 PRO A C 1
ATOM 621 O O . PRO A 1 78 ? 29.912 -24.239 8.454 1.00 56.41 78 PRO A O 1
ATOM 624 N N . VAL A 1 79 ? 29.703 -24.514 6.229 1.00 66.88 79 VAL A N 1
ATOM 625 C CA . VAL A 1 79 ? 29.662 -25.970 6.246 1.00 66.88 79 VAL A CA 1
ATOM 626 C C . VAL A 1 79 ? 31.125 -26.397 6.309 1.00 66.88 79 VAL A C 1
ATOM 628 O O . VAL A 1 79 ? 31.888 -26.042 5.419 1.00 66.88 79 VAL A O 1
ATOM 631 N N . GLU A 1 80 ? 31.468 -26.971 7.461 1.00 56.34 80 GLU A N 1
ATOM 632 C CA . GLU A 1 80 ? 32.694 -27.687 7.866 1.00 56.34 80 GLU A CA 1
ATOM 633 C C . GLU A 1 80 ? 33.965 -27.555 7.009 1.00 56.34 80 GLU A C 1
ATOM 635 O O . GLU A 1 80 ? 33.972 -27.966 5.828 1.00 56.34 80 GLU A O 1
#